Protein AF-A0A6N9TP23-F1 (afdb_monomer_lite)

Foldseek 3Di:
DLCPFPFWPDWAFDPPPVDTDIDTDGDVPDPSVVSVVVVCVVVVHDDDDDDPPCDPVNVVVVVVVVVVVVVVVVPPPPDDD

Sequence (81 aa):
ALRGLPGVRAVVPVEGAGVPAFRVEGADGAALAAAVGDLAAARGWRVRELAPDASLEAAFIRLLRRHRAERTGGDEVRHAA

Radius of gyration: 19.29 Å; chains: 1; bounding box: 31×48×49 Å

pLDDT: mean 78.36, std 13.91, range [41.75, 94.44]

Structure (mmCIF, N/CA/C/O backbone):
data_AF-A0A6N9TP23-F1
#
_entry.id   AF-A0A6N9TP23-F1
#
loop_
_atom_site.group_PDB
_atom_site.id
_atom_site.type_symbol
_atom_site.label_atom_id
_atom_site.label_alt_id
_atom_site.label_comp_id
_atom_site.label_asym_id
_atom_site.label_entity_id
_atom_site.label_seq_id
_atom_site.pdbx_PDB_ins_code
_atom_site.Cartn_x
_atom_site.Cartn_y
_atom_site.Cartn_z
_atom_site.occupancy
_atom_site.B_iso_or_equiv
_atom_site.auth_seq_id
_atom_site.auth_comp_id
_atom_site.auth_asym_id
_atom_site.auth_atom_id
_atom_site.pdbx_PDB_model_num
ATOM 1 N N . ALA A 1 1 ? -7.686 -4.255 6.914 1.00 86.38 1 ALA A N 1
ATOM 2 C CA . ALA A 1 1 ? -7.956 -3.592 5.621 1.00 86.38 1 ALA A CA 1
ATOM 3 C C . ALA A 1 1 ? -6.754 -3.738 4.691 1.00 86.38 1 ALA A C 1
ATOM 5 O O . ALA A 1 1 ? -6.824 -4.586 3.822 1.00 86.38 1 ALA A O 1
ATOM 6 N N . LEU A 1 2 ? -5.629 -3.051 4.937 1.00 89.12 2 LEU A N 1
ATOM 7 C CA . LEU A 1 2 ? -4.423 -3.144 4.089 1.00 89.12 2 LEU A CA 1
ATOM 8 C C . LEU A 1 2 ? -3.873 -4.574 3.926 1.00 89.12 2 LEU A C 1
ATOM 10 O O . LEU A 1 2 ? -3.606 -4.994 2.811 1.00 89.12 2 LEU A O 1
ATOM 14 N N . ARG A 1 3 ? -3.793 -5.360 5.013 1.00 92.69 3 ARG A N 1
ATOM 15 C CA . ARG A 1 3 ? -3.354 -6.775 4.968 1.00 92.69 3 ARG A CA 1
ATOM 16 C C . ARG A 1 3 ? -4.238 -7.695 4.113 1.00 92.69 3 ARG A C 1
ATOM 18 O O . ARG A 1 3 ? -3.829 -8.806 3.824 1.00 92.69 3 ARG A O 1
ATOM 25 N N . GLY A 1 4 ? -5.455 -7.266 3.779 1.00 91.19 4 GLY A N 1
ATOM 26 C CA . GLY A 1 4 ? -6.385 -8.041 2.956 1.00 91.19 4 GLY A CA 1
ATOM 27 C C . GLY A 1 4 ? -6.313 -7.702 1.469 1.00 91.19 4 GLY A C 1
ATOM 28 O O . GLY A 1 4 ? -7.069 -8.279 0.696 1.00 91.19 4 GLY A O 1
ATOM 29 N N . LEU A 1 5 ? -5.462 -6.753 1.064 1.00 91.38 5 LEU A N 1
ATOM 30 C CA . LEU A 1 5 ? -5.295 -6.417 -0.345 1.00 91.38 5 LEU A CA 1
ATOM 31 C C . LEU A 1 5 ? -4.524 -7.537 -1.068 1.00 91.38 5 LEU A C 1
ATOM 33 O O . LEU A 1 5 ? -3.514 -8.015 -0.539 1.00 91.38 5 LEU A O 1
ATOM 37 N N . PRO A 1 6 ? -4.961 -7.946 -2.273 1.00 90.12 6 PRO A N 1
ATOM 38 C CA . PRO A 1 6 ? -4.257 -8.945 -3.066 1.00 90.12 6 PRO A CA 1
ATOM 39 C C . PRO A 1 6 ? -2.788 -8.574 -3.278 1.00 90.12 6 PRO A C 1
ATOM 41 O O . PRO A 1 6 ? -2.461 -7.448 -3.650 1.00 90.12 6 PRO A O 1
ATOM 44 N N . GLY A 1 7 ? -1.900 -9.537 -3.036 1.00 90.06 7 GLY A N 1
ATOM 45 C CA . GLY A 1 7 ? -0.465 -9.356 -3.231 1.00 90.06 7 GLY A CA 1
ATOM 46 C C . GLY A 1 7 ? 0.258 -8.604 -2.112 1.00 90.06 7 GLY A C 1
ATOM 47 O O . GLY A 1 7 ? 1.461 -8.419 -2.238 1.00 90.06 7 GLY A O 1
ATOM 48 N N . VAL A 1 8 ? -0.397 -8.202 -1.015 1.00 93.69 8 VAL A N 1
ATOM 49 C CA . VAL A 1 8 ? 0.308 -7.651 0.159 1.00 93.69 8 VAL A CA 1
ATOM 50 C C . VAL A 1 8 ? 1.015 -8.767 0.930 1.00 93.69 8 VAL A C 1
ATOM 52 O O . VAL A 1 8 ? 0.380 -9.708 1.398 1.00 93.69 8 VAL A O 1
ATOM 55 N N . ARG A 1 9 ? 2.336 -8.636 1.094 1.00 94.44 9 ARG A N 1
ATOM 56 C CA . ARG A 1 9 ? 3.183 -9.520 1.912 1.00 94.44 9 ARG A CA 1
ATOM 57 C C . ARG A 1 9 ? 3.335 -8.995 3.339 1.00 94.44 9 ARG A C 1
ATOM 59 O O . ARG A 1 9 ? 3.257 -9.775 4.284 1.00 94.44 9 ARG A O 1
ATOM 66 N N . ALA A 1 10 ? 3.516 -7.684 3.509 1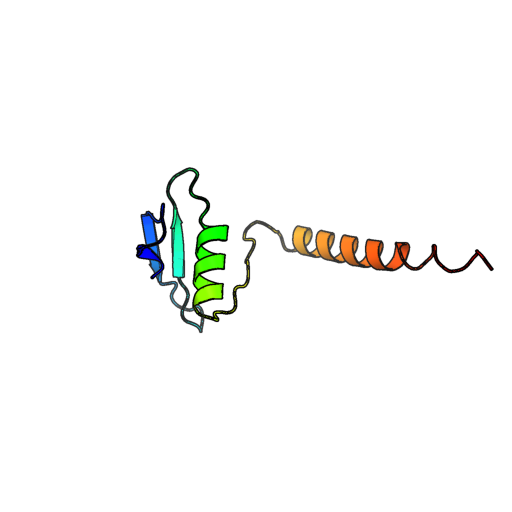.00 92.56 10 ALA A N 1
ATOM 67 C CA . ALA A 1 10 ? 3.692 -7.082 4.828 1.00 92.56 10 ALA A CA 1
ATOM 68 C C . ALA A 1 10 ? 3.040 -5.700 4.939 1.00 92.56 10 ALA A C 1
ATOM 70 O O . ALA A 1 10 ? 2.920 -4.954 3.969 1.00 92.56 10 ALA A O 1
ATOM 71 N N . VAL A 1 11 ? 2.625 -5.362 6.162 1.00 93.62 11 VAL A N 1
ATOM 72 C CA . VAL A 1 11 ? 2.178 -4.019 6.547 1.00 93.62 11 VAL A CA 1
ATOM 73 C C . VAL A 1 11 ? 2.852 -3.681 7.866 1.00 93.62 11 VAL A C 1
ATOM 75 O O . VAL A 1 11 ? 2.515 -4.272 8.897 1.00 93.62 11 VAL A O 1
ATOM 78 N N . VAL A 1 12 ? 3.799 -2.751 7.818 1.00 93.88 12 VAL A N 1
ATOM 79 C CA . VAL A 1 12 ? 4.651 -2.371 8.947 1.00 93.88 12 VAL A CA 1
ATOM 80 C C . VAL A 1 12 ? 4.307 -0.939 9.359 1.00 93.88 12 VAL A C 1
ATOM 82 O O . VAL A 1 12 ? 4.311 -0.058 8.497 1.00 93.88 12 VAL A O 1
ATOM 85 N N . PRO A 1 13 ? 3.968 -0.675 10.632 1.00 91.00 13 PRO A N 1
ATOM 86 C CA . PRO A 1 13 ? 3.771 0.691 11.102 1.00 91.00 13 PRO A CA 1
ATOM 87 C C . PRO A 1 13 ? 5.080 1.486 11.008 1.00 91.00 13 PRO A C 1
ATOM 89 O O . PRO A 1 13 ? 6.165 0.949 11.225 1.00 91.00 13 PRO A O 1
ATOM 92 N N . VAL A 1 14 ? 4.972 2.765 10.661 1.00 88.12 14 VAL A N 1
ATOM 93 C CA . VAL A 1 14 ? 6.100 3.698 10.616 1.00 88.12 14 VAL A CA 1
ATOM 94 C C . VAL A 1 14 ? 6.010 4.608 11.833 1.00 88.12 14 VAL A C 1
ATOM 96 O O . VAL A 1 14 ? 5.125 5.460 11.922 1.00 88.12 14 VAL A O 1
ATOM 99 N N . GLU A 1 15 ? 6.941 4.420 12.762 1.00 90.69 15 GLU A N 1
ATOM 100 C CA . GLU A 1 15 ? 7.057 5.247 13.961 1.00 90.69 15 GLU A CA 1
ATOM 101 C C . GLU A 1 15 ? 7.580 6.653 13.630 1.00 90.69 15 GLU A C 1
ATOM 103 O O . GLU A 1 15 ? 8.310 6.858 12.660 1.00 90.69 15 GLU A O 1
ATOM 108 N N . GLY A 1 16 ? 7.205 7.640 14.448 1.00 85.00 16 GLY A N 1
ATOM 109 C CA . GLY A 1 16 ? 7.724 9.011 14.338 1.00 85.00 16 GLY A CA 1
ATOM 110 C C . GLY A 1 16 ? 7.162 9.851 13.182 1.00 85.00 16 GLY A C 1
ATOM 111 O O . GLY A 1 16 ? 7.599 10.982 12.991 1.00 85.00 16 GLY A O 1
ATOM 112 N N . ALA A 1 17 ? 6.169 9.359 12.434 1.00 76.69 17 ALA A N 1
ATOM 113 C CA . ALA A 1 17 ? 5.570 10.087 11.309 1.00 76.69 17 ALA A CA 1
ATOM 114 C C . ALA A 1 17 ? 4.625 11.241 11.719 1.00 76.69 17 ALA A C 1
ATOM 116 O O . ALA A 1 17 ? 4.118 11.954 10.855 1.00 76.69 17 ALA A O 1
ATOM 117 N N . GLY A 1 18 ? 4.328 11.409 13.015 1.00 83.38 18 GLY A N 1
ATOM 118 C CA . GLY A 1 18 ? 3.377 12.410 13.532 1.00 83.38 18 GLY A CA 1
ATOM 119 C C . GLY A 1 18 ? 1.902 12.140 13.188 1.00 83.38 18 GLY A C 1
ATOM 120 O O . GLY A 1 18 ? 1.012 12.801 13.714 1.00 83.38 18 GLY A O 1
ATOM 121 N N . VAL A 1 19 ? 1.640 11.145 12.339 1.00 80.50 19 VAL A N 1
ATOM 122 C CA . VAL A 1 19 ? 0.326 10.624 11.945 1.00 80.50 19 VAL A CA 1
ATOM 123 C C . VAL A 1 19 ? 0.420 9.101 11.780 1.00 80.50 19 VAL A C 1
ATOM 125 O O . VAL A 1 19 ? 1.521 8.598 11.544 1.00 80.50 19 VAL A O 1
ATOM 128 N N . PRO A 1 20 ? -0.692 8.344 11.861 1.00 85.25 20 PRO A N 1
ATOM 129 C CA . PRO A 1 20 ? -0.675 6.912 11.570 1.00 85.25 20 PRO A CA 1
ATOM 130 C C . PRO A 1 20 ? -0.155 6.643 10.153 1.00 85.25 20 PRO A C 1
ATOM 132 O O . PRO A 1 20 ? -0.800 7.001 9.166 1.00 85.25 20 PRO A O 1
ATOM 135 N N . ALA A 1 21 ? 1.013 6.013 10.056 1.00 86.50 21 ALA A N 1
ATOM 136 C CA . ALA A 1 21 ? 1.687 5.723 8.799 1.00 86.50 21 ALA A CA 1
ATOM 137 C C . ALA A 1 21 ? 2.065 4.243 8.728 1.00 86.50 21 ALA A C 1
ATOM 139 O O . ALA A 1 21 ? 2.426 3.625 9.730 1.00 86.50 21 ALA A O 1
ATOM 140 N N . PHE A 1 22 ? 1.976 3.671 7.529 1.00 87.69 22 PHE A N 1
ATOM 141 C CA . PHE A 1 22 ? 2.24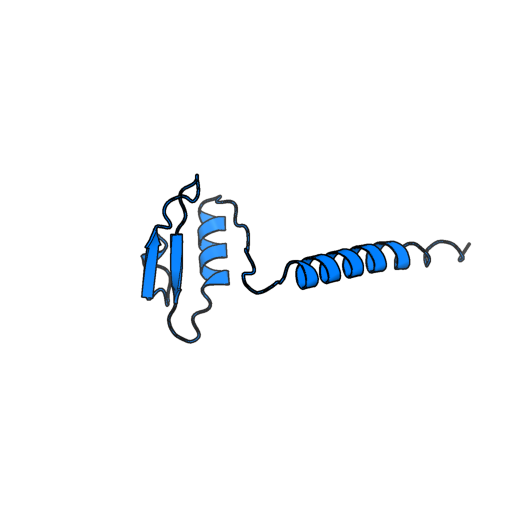6 2.258 7.292 1.00 87.69 22 PHE A CA 1
ATOM 142 C C . PHE A 1 22 ? 3.064 2.099 6.014 1.00 87.69 22 PHE A C 1
ATOM 144 O O . PHE A 1 22 ? 2.705 2.648 4.972 1.00 87.69 22 PHE A O 1
ATOM 151 N N . ARG A 1 23 ? 4.133 1.306 6.078 1.00 88.25 23 ARG A N 1
ATOM 152 C CA . ARG A 1 23 ? 4.806 0.758 4.904 1.00 88.25 23 ARG A CA 1
ATOM 153 C C . ARG A 1 23 ? 4.072 -0.509 4.483 1.00 88.25 23 ARG A C 1
ATOM 155 O O . ARG A 1 23 ? 3.828 -1.385 5.311 1.00 88.25 23 ARG A O 1
ATOM 162 N N . VAL A 1 24 ? 3.721 -0.596 3.206 1.00 89.81 24 VAL A N 1
ATOM 163 C CA . VAL A 1 24 ? 3.079 -1.772 2.612 1.00 89.81 24 VAL A CA 1
ATOM 164 C C . VAL A 1 24 ? 4.056 -2.392 1.625 1.00 89.81 24 VAL A C 1
ATOM 166 O O . VAL A 1 24 ? 4.555 -1.700 0.743 1.00 89.81 24 VAL A O 1
ATOM 169 N N . GLU A 1 25 ? 4.324 -3.683 1.780 1.00 90.44 25 GLU A N 1
ATOM 170 C CA . GLU A 1 25 ? 5.216 -4.441 0.904 1.00 90.44 25 GLU A CA 1
ATOM 171 C C . GLU A 1 25 ? 4.413 -5.476 0.130 1.00 90.44 25 GLU A C 1
ATOM 173 O O . GLU A 1 25 ? 3.556 -6.169 0.690 1.00 90.44 25 GLU A O 1
ATOM 178 N N . GLY A 1 26 ? 4.678 -5.553 -1.171 1.00 90.06 26 GLY A N 1
ATOM 179 C CA . GLY A 1 26 ? 3.954 -6.402 -2.106 1.00 90.06 26 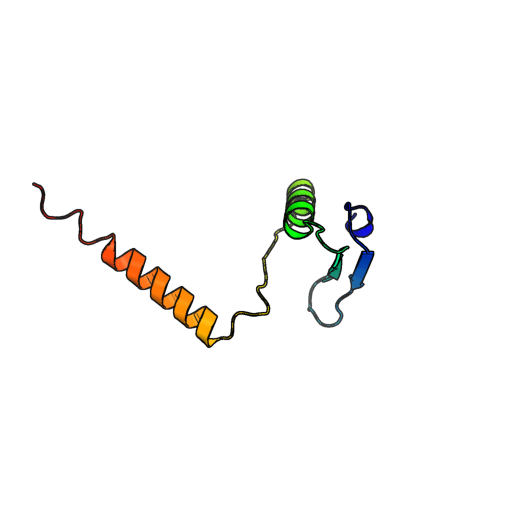GLY A CA 1
ATOM 180 C C . GLY A 1 26 ? 4.759 -7.609 -2.542 1.00 90.06 26 GLY A C 1
ATOM 181 O O . GLY A 1 26 ? 5.976 -7.667 -2.376 1.00 90.06 26 GLY A O 1
ATOM 182 N N . ALA A 1 27 ? 4.064 -8.574 -3.127 1.00 90.19 27 ALA A N 1
ATOM 183 C CA . ALA A 1 27 ? 4.695 -9.598 -3.928 1.00 90.19 27 ALA A CA 1
ATOM 184 C C . ALA A 1 27 ? 5.233 -9.034 -5.244 1.00 90.19 27 ALA A C 1
ATOM 186 O O . ALA A 1 27 ? 4.793 -7.980 -5.703 1.00 90.19 27 ALA A O 1
ATOM 187 N N . ASP A 1 28 ? 6.185 -9.741 -5.848 1.00 83.06 28 ASP A N 1
ATOM 188 C CA . ASP A 1 28 ? 6.765 -9.338 -7.127 1.00 83.06 28 ASP A CA 1
ATOM 189 C C . ASP A 1 28 ? 5.661 -9.228 -8.188 1.00 83.06 28 ASP A C 1
ATOM 191 O O . ASP A 1 28 ? 4.858 -10.145 -8.365 1.00 83.06 28 ASP A O 1
ATOM 195 N N . GLY A 1 29 ? 5.578 -8.066 -8.841 1.00 78.75 29 GLY A N 1
ATOM 196 C CA . GLY A 1 29 ? 4.521 -7.748 -9.808 1.00 78.75 29 GLY A CA 1
ATOM 197 C C . GLY A 1 29 ? 3.175 -7.317 -9.206 1.00 78.75 29 GLY A C 1
ATOM 198 O O . GLY A 1 29 ? 2.231 -7.084 -9.958 1.00 78.75 29 GLY A O 1
ATOM 199 N N . ALA A 1 30 ? 3.048 -7.177 -7.881 1.00 83.62 30 ALA A N 1
ATOM 200 C CA . ALA A 1 30 ? 1.809 -6.708 -7.263 1.00 83.62 30 ALA A CA 1
ATOM 201 C C . ALA A 1 30 ? 1.552 -5.219 -7.561 1.00 83.62 30 ALA A C 1
ATOM 203 O O . ALA A 1 30 ? 2.349 -4.345 -7.215 1.00 83.62 30 ALA A O 1
ATOM 204 N N . ALA A 1 31 ? 0.385 -4.914 -8.134 1.00 85.88 31 ALA A N 1
ATOM 205 C CA . ALA A 1 31 ? -0.067 -3.551 -8.418 1.00 85.88 31 ALA A CA 1
ATOM 206 C C . ALA A 1 31 ? -0.614 -2.842 -7.159 1.00 85.88 31 ALA A C 1
ATOM 208 O O . ALA A 1 31 ? -1.773 -2.428 -7.102 1.00 85.88 31 ALA A O 1
ATOM 209 N N . LEU A 1 32 ? 0.218 -2.711 -6.121 1.00 86.81 32 LEU A N 1
ATOM 210 C CA . LEU A 1 32 ? -0.209 -2.203 -4.812 1.00 86.81 32 LEU A CA 1
ATOM 211 C C . LEU A 1 32 ? -0.720 -0.760 -4.837 1.00 86.81 32 LEU A C 1
ATOM 213 O O . LEU A 1 32 ? -1.649 -0.444 -4.100 1.00 86.81 32 LEU A O 1
ATOM 217 N N . ALA A 1 33 ? -0.136 0.111 -5.664 1.00 84.44 33 ALA A N 1
ATOM 218 C CA . ALA A 1 33 ? -0.510 1.526 -5.708 1.00 84.44 33 ALA A CA 1
ATOM 219 C C . ALA A 1 33 ? -1.995 1.718 -6.061 1.00 84.44 33 ALA A C 1
ATOM 221 O O . ALA A 1 33 ? -2.704 2.443 -5.363 1.00 84.44 33 ALA A O 1
ATOM 222 N N . ALA A 1 34 ? -2.477 1.006 -7.085 1.00 85.81 34 ALA A N 1
ATOM 223 C CA . ALA A 1 34 ? -3.880 1.034 -7.487 1.00 85.81 34 ALA A CA 1
ATOM 224 C C . ALA A 1 34 ? -4.788 0.486 -6.374 1.00 85.81 34 ALA A C 1
ATOM 226 O O . ALA A 1 34 ? -5.706 1.171 -5.935 1.00 85.81 34 ALA A O 1
ATOM 227 N N . ALA A 1 35 ? -4.463 -0.691 -5.829 1.00 89.44 35 ALA A N 1
ATOM 228 C CA . ALA A 1 35 ? -5.260 -1.329 -4.779 1.00 89.44 35 ALA A CA 1
ATOM 229 C C . ALA A 1 35 ? -5.349 -0.492 -3.485 1.00 89.44 35 ALA A C 1
ATOM 231 O O . ALA A 1 35 ? -6.389 -0.456 -2.823 1.00 89.44 35 ALA A O 1
ATOM 232 N N . VAL A 1 36 ? -4.266 0.197 -3.110 1.00 89.19 36 VAL A N 1
ATOM 233 C CA . VAL A 1 36 ? -4.257 1.135 -1.977 1.00 89.19 36 VAL A CA 1
ATOM 234 C C . VAL A 1 36 ? -5.096 2.374 -2.292 1.00 89.19 36 VAL A C 1
ATO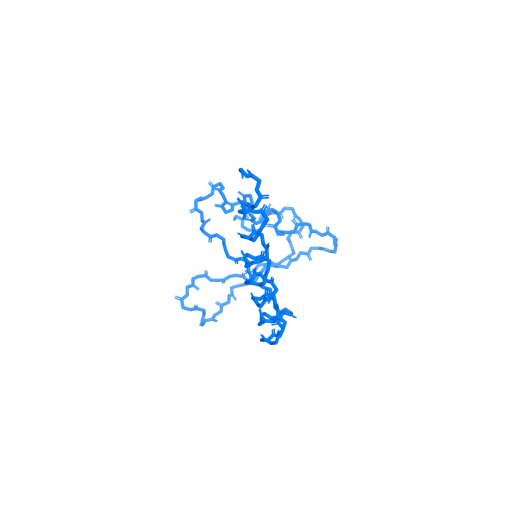M 236 O O . VAL A 1 36 ? -5.831 2.833 -1.416 1.00 89.19 36 VAL A O 1
ATOM 239 N N . GLY A 1 37 ? -5.024 2.887 -3.524 1.00 88.25 37 GLY A N 1
ATOM 240 C CA . GLY A 1 37 ? -5.861 3.986 -4.004 1.00 88.25 37 GLY A CA 1
ATOM 241 C C . GLY A 1 37 ? -7.354 3.667 -3.909 1.00 88.25 37 GLY A C 1
ATOM 242 O O . GLY A 1 37 ? -8.101 4.432 -3.299 1.00 88.25 37 GLY A O 1
ATOM 243 N N . ASP A 1 38 ? -7.768 2.503 -4.411 1.00 90.25 38 ASP A N 1
ATOM 244 C CA . ASP A 1 38 ? -9.162 2.045 -4.373 1.00 90.25 38 ASP A CA 1
ATOM 245 C C . ASP A 1 38 ? -9.667 1.883 -2.934 1.00 90.25 38 ASP A C 1
ATOM 247 O O . ASP A 1 38 ? -10.755 2.348 -2.580 1.00 90.25 38 ASP A O 1
ATOM 251 N N . LEU A 1 39 ? -8.852 1.273 -2.064 1.00 91.62 39 LEU A N 1
ATOM 252 C CA . LEU A 1 39 ? -9.187 1.125 -0.650 1.00 91.62 39 LEU A CA 1
ATOM 253 C C . LEU A 1 39 ? -9.344 2.483 0.039 1.00 91.62 39 LEU A C 1
ATOM 255 O O . LEU A 1 39 ? -10.254 2.664 0.849 1.00 91.62 39 LEU A O 1
ATOM 259 N N . ALA A 1 40 ? -8.452 3.426 -0.250 1.00 90.62 40 ALA A N 1
ATOM 260 C CA . ALA A 1 40 ? -8.512 4.755 0.329 1.00 90.62 40 ALA A CA 1
ATOM 261 C C . ALA A 1 40 ? -9.747 5.524 -0.151 1.00 90.62 40 ALA A C 1
ATOM 263 O O . ALA A 1 40 ? -10.441 6.112 0.679 1.00 90.62 40 ALA A O 1
ATOM 264 N N . ALA A 1 41 ? -10.078 5.449 -1.443 1.00 89.88 41 ALA A N 1
ATOM 265 C CA . ALA A 1 41 ? -11.290 6.041 -1.999 1.00 89.88 41 ALA A CA 1
ATOM 266 C C . ALA A 1 41 ? -12.550 5.477 -1.322 1.00 89.88 41 ALA A C 1
ATOM 268 O O . ALA A 1 41 ? -13.378 6.243 -0.828 1.00 89.88 41 ALA A O 1
ATOM 269 N N . ALA A 1 42 ? -12.646 4.150 -1.181 1.00 92.75 42 ALA A N 1
ATOM 270 C CA . ALA A 1 42 ? -13.764 3.483 -0.508 1.00 92.75 42 ALA A CA 1
ATOM 271 C C . ALA A 1 42 ? -13.900 3.857 0.982 1.00 92.75 42 ALA A C 1
ATOM 273 O O . ALA A 1 42 ? -14.969 3.707 1.573 1.00 92.75 42 ALA A O 1
ATOM 274 N N . ARG A 1 43 ? -12.817 4.327 1.611 1.00 91.50 43 ARG A N 1
ATOM 275 C CA . ARG A 1 43 ? -12.776 4.737 3.023 1.00 91.50 43 ARG A CA 1
ATOM 276 C C . ARG A 1 43 ? -12.811 6.252 3.225 1.00 91.50 43 ARG A C 1
ATOM 278 O O . ARG A 1 43 ? -12.782 6.694 4.371 1.00 91.50 43 ARG A O 1
ATOM 285 N N . GLY A 1 44 ? -12.847 7.041 2.150 1.00 90.94 44 GLY A N 1
ATOM 286 C CA . GLY A 1 44 ? -12.741 8.500 2.219 1.00 90.94 44 GLY A CA 1
ATOM 287 C C . GLY A 1 44 ? -11.386 8.995 2.743 1.00 90.94 44 GLY A C 1
ATOM 288 O O . GLY A 1 44 ? -11.297 10.092 3.294 1.00 90.94 44 GLY A O 1
ATOM 289 N N . TRP A 1 45 ? -10.326 8.193 2.622 1.00 88.94 45 TRP A N 1
ATOM 290 C CA . TRP A 1 45 ? -8.979 8.573 3.041 1.00 88.94 45 TRP A CA 1
ATOM 291 C C . TRP A 1 45 ? -8.301 9.441 1.981 1.00 88.94 45 TRP A C 1
ATOM 293 O O . TRP A 1 45 ? -8.371 9.163 0.785 1.00 88.94 45 TRP A O 1
ATOM 303 N N . ARG A 1 46 ? -7.586 10.481 2.422 1.00 80.81 46 ARG A N 1
ATOM 304 C CA . ARG A 1 46 ? -6.745 11.288 1.530 1.00 80.81 46 ARG A CA 1
ATOM 305 C C . ARG A 1 46 ? -5.441 10.546 1.252 1.00 80.81 46 ARG A C 1
ATOM 307 O O . ARG A 1 46 ? -4.685 10.270 2.180 1.00 80.81 46 ARG A O 1
ATOM 314 N N . VAL A 1 47 ? -5.170 10.259 -0.019 1.00 76.00 47 VAL A N 1
ATOM 315 C CA . VAL A 1 47 ? -3.917 9.634 -0.465 1.00 76.00 47 VAL A CA 1
ATOM 316 C C . VAL A 1 47 ? -2.961 10.708 -0.958 1.00 76.00 47 VAL A C 1
ATOM 318 O O . VAL A 1 47 ? -3.344 11.588 -1.727 1.00 76.00 47 VAL A O 1
ATOM 321 N N . ARG A 1 48 ? -1.702 10.616 -0.534 1.00 72.81 48 ARG A N 1
ATOM 322 C CA . ARG A 1 48 ? -0.597 11.377 -1.110 1.00 72.81 48 ARG A CA 1
ATOM 323 C C . ARG A 1 48 ? 0.479 10.395 -1.537 1.00 72.81 48 ARG A C 1
ATOM 325 O O . ARG A 1 48 ? 1.034 9.692 -0.698 1.00 72.81 48 ARG A O 1
ATOM 332 N N . GLU A 1 49 ? 0.771 10.367 -2.828 1.00 69.69 49 GLU A N 1
ATOM 333 C CA . GLU A 1 49 ? 1.898 9.604 -3.349 1.00 69.69 49 GLU A CA 1
ATOM 334 C C . GLU A 1 49 ? 3.206 10.317 -2.978 1.00 69.69 49 GLU A C 1
ATOM 336 O O . GLU A 1 49 ? 3.379 11.513 -3.234 1.00 69.69 49 GLU A O 1
ATOM 341 N N . LEU A 1 50 ? 4.110 9.591 -2.322 1.00 66.88 50 LEU A N 1
ATOM 342 C CA . LEU A 1 50 ? 5.466 10.041 -2.032 1.00 66.88 50 LEU A CA 1
ATOM 343 C C . LEU A 1 50 ? 6.400 9.280 -2.970 1.00 66.88 50 LEU A C 1
ATOM 345 O O . LEU A 1 50 ? 6.505 8.064 -2.8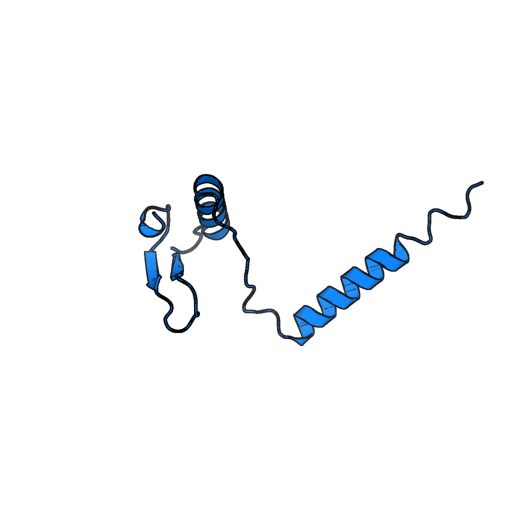63 1.00 66.88 50 LEU A O 1
ATOM 349 N N . ALA A 1 51 ? 7.054 9.986 -3.892 1.00 62.94 51 ALA A N 1
ATOM 350 C CA . ALA A 1 51 ? 8.056 9.401 -4.776 1.00 62.94 51 ALA A CA 1
ATOM 351 C C . ALA A 1 51 ? 9.428 9.446 -4.074 1.00 62.94 51 ALA A C 1
ATOM 353 O O . ALA A 1 51 ? 9.975 10.543 -3.936 1.00 62.94 51 ALA A O 1
ATOM 354 N N . PRO A 1 52 ? 9.983 8.309 -3.612 1.00 54.72 52 PRO A N 1
ATOM 355 C CA . PRO A 1 52 ? 11.233 8.292 -2.848 1.00 54.72 52 PRO A CA 1
ATOM 356 C C . PRO A 1 52 ? 12.469 8.640 -3.696 1.00 54.72 52 PRO A C 1
ATOM 358 O O . PRO A 1 52 ? 13.454 9.126 -3.150 1.00 54.72 52 PRO A O 1
ATOM 361 N N . ASP A 1 53 ? 12.395 8.474 -5.021 1.00 54.88 53 ASP A N 1
ATOM 362 C CA . ASP A 1 53 ? 13.564 8.560 -5.915 1.00 54.88 53 ASP A CA 1
ATOM 363 C C . ASP A 1 53 ? 13.682 9.889 -6.674 1.00 54.88 53 ASP A C 1
ATOM 365 O O . ASP A 1 53 ? 14.539 10.059 -7.544 1.00 54.88 53 ASP A O 1
ATOM 369 N N . ALA A 1 54 ? 12.824 10.865 -6.375 1.00 56.81 54 ALA A N 1
ATOM 370 C CA . ALA A 1 54 ? 13.041 12.212 -6.871 1.00 56.81 54 ALA A CA 1
ATOM 371 C C . ALA A 1 54 ? 14.043 12.894 -5.940 1.00 56.81 54 ALA A C 1
ATOM 373 O O . ALA A 1 54 ? 13.671 13.385 -4.873 1.00 56.81 54 ALA A O 1
ATOM 374 N N . SER A 1 55 ? 15.313 12.961 -6.353 1.00 71.25 55 SER A N 1
ATOM 375 C CA . SER A 1 55 ? 16.237 13.923 -5.754 1.00 71.25 55 SER A CA 1
ATOM 376 C C . SER A 1 55 ? 15.565 15.303 -5.707 1.00 71.25 55 SER A C 1
ATOM 378 O O . SER A 1 55 ? 14.710 15.620 -6.542 1.00 71.25 55 SER A O 1
ATOM 380 N N . LEU A 1 56 ? 15.940 16.146 -4.741 1.00 72.25 56 LEU A N 1
ATOM 381 C CA . LEU A 1 56 ? 15.434 17.523 -4.681 1.00 72.25 56 LEU A CA 1
ATOM 382 C C . LEU A 1 56 ? 15.594 18.222 -6.046 1.00 72.25 56 LEU A C 1
ATOM 384 O O . LEU A 1 56 ? 14.701 18.931 -6.502 1.00 72.25 56 LEU A O 1
ATOM 388 N N . GLU A 1 57 ? 16.701 17.935 -6.730 1.00 76.69 57 GLU A N 1
ATOM 389 C CA . GLU A 1 57 ? 16.981 18.361 -8.097 1.00 76.69 57 GLU A CA 1
ATOM 390 C C . GLU A 1 57 ? 15.950 17.831 -9.108 1.00 76.69 57 GLU A C 1
ATOM 392 O O . GLU A 1 57 ? 15.397 18.612 -9.878 1.00 76.69 57 GLU A O 1
ATOM 397 N N . ALA A 1 58 ? 15.610 16.540 -9.087 1.00 72.00 58 ALA A N 1
ATOM 398 C CA . ALA A 1 58 ? 14.580 15.975 -9.958 1.00 72.00 58 ALA A CA 1
ATOM 399 C C . ALA A 1 58 ? 13.193 16.588 -9.690 1.00 72.00 58 ALA A C 1
ATOM 401 O O . ALA A 1 58 ? 12.440 16.856 -10.633 1.00 72.00 58 ALA A O 1
ATOM 402 N N . ALA A 1 59 ? 12.861 16.858 -8.424 1.00 72.00 59 ALA A N 1
ATOM 403 C CA . ALA A 1 59 ? 11.638 17.566 -8.054 1.00 72.00 59 ALA A CA 1
ATOM 404 C C . ALA A 1 59 ? 11.641 19.012 -8.588 1.00 72.00 59 ALA A C 1
ATOM 406 O O . ALA A 1 59 ? 10.651 19.460 -9.172 1.00 72.00 59 ALA A O 1
ATOM 407 N N . PHE A 1 60 ? 12.771 19.713 -8.473 1.00 79.12 60 PHE A N 1
ATOM 408 C CA . PHE A 1 60 ? 12.946 21.074 -8.976 1.00 79.12 60 PHE A CA 1
ATOM 409 C C . PHE A 1 60 ? 12.870 21.144 -10.509 1.00 79.12 60 PHE A C 1
ATOM 411 O O . PHE A 1 60 ? 12.151 21.978 -11.060 1.00 79.12 60 PHE A O 1
ATOM 418 N N . ILE A 1 61 ? 13.518 20.214 -11.217 1.00 80.25 61 ILE A N 1
ATOM 419 C CA . ILE A 1 61 ? 13.450 20.099 -12.680 1.00 80.25 61 ILE A CA 1
ATOM 420 C C . ILE A 1 61 ? 12.005 19.868 -13.139 1.00 80.25 61 ILE A C 1
ATOM 422 O O . ILE A 1 61 ? 11.562 20.499 -14.101 1.00 80.25 61 ILE A O 1
ATOM 426 N N . ARG A 1 62 ? 11.239 19.002 -12.460 1.00 77.81 62 ARG A N 1
ATOM 427 C CA . ARG A 1 62 ? 9.815 18.787 -12.777 1.00 77.81 62 ARG A CA 1
ATOM 428 C C . ARG A 1 62 ? 8.990 20.061 -12.582 1.00 77.81 62 ARG A C 1
ATOM 430 O O . ARG A 1 62 ? 8.177 20.381 -13.450 1.00 77.81 62 ARG A O 1
ATOM 437 N N . LEU A 1 63 ? 9.225 20.807 -11.502 1.00 80.62 63 LEU A N 1
ATOM 438 C CA . LEU A 1 63 ? 8.536 22.073 -11.238 1.00 80.62 63 LEU A CA 1
ATOM 439 C C . LEU A 1 63 ? 8.834 23.121 -12.323 1.00 80.62 63 LEU A C 1
ATOM 441 O O . LEU A 1 63 ? 7.911 23.730 -12.864 1.00 80.62 63 LEU A O 1
ATOM 445 N N . LEU A 1 64 ? 10.107 23.282 -12.698 1.00 80.25 64 LEU A N 1
ATOM 446 C CA . LEU A 1 64 ? 10.514 24.204 -13.761 1.00 80.25 64 LEU A CA 1
ATOM 447 C C . LEU A 1 64 ? 9.909 23.827 -15.118 1.00 80.25 64 LEU A C 1
ATOM 449 O O . LEU A 1 64 ? 9.460 24.705 -15.858 1.00 80.25 64 LEU A O 1
ATOM 453 N N . ARG A 1 65 ? 9.867 22.528 -15.446 1.00 75.94 65 ARG A N 1
ATOM 454 C CA . ARG A 1 65 ? 9.243 22.029 -16.682 1.00 75.94 65 ARG A CA 1
ATOM 455 C C . ARG A 1 65 ? 7.749 22.342 -16.723 1.00 75.94 65 ARG A C 1
ATOM 457 O O . ARG A 1 65 ? 7.273 22.824 -17.747 1.00 75.94 65 ARG A O 1
ATOM 464 N N . ARG A 1 66 ? 7.034 22.145 -15.610 1.00 74.25 66 ARG A N 1
ATOM 465 C CA . ARG A 1 66 ? 5.612 22.494 -15.486 1.00 74.25 66 ARG A CA 1
ATOM 466 C C . ARG A 1 66 ? 5.369 23.996 -15.675 1.00 74.25 66 ARG A C 1
ATOM 468 O O . ARG A 1 66 ? 4.556 24.370 -16.511 1.00 74.25 66 ARG A O 1
ATOM 475 N N . HIS A 1 67 ? 6.134 24.850 -14.995 1.00 74.75 67 HIS A N 1
ATOM 476 C CA . HIS A 1 67 ? 5.991 26.306 -15.118 1.00 74.75 67 HIS A CA 1
ATOM 477 C C . HIS A 1 67 ? 6.359 26.823 -16.522 1.00 74.75 67 HIS A C 1
ATOM 479 O O . HIS A 1 67 ? 5.826 27.824 -16.999 1.00 74.75 67 HIS A O 1
ATOM 485 N N . ARG A 1 68 ? 7.282 26.153 -17.225 1.00 67.94 68 ARG A N 1
ATOM 486 C CA . ARG A 1 68 ? 7.586 26.474 -18.625 1.00 67.94 68 ARG A CA 1
ATOM 487 C C . ARG A 1 68 ? 6.438 26.070 -19.549 1.00 67.94 68 ARG A C 1
ATOM 489 O O . ARG A 1 68 ? 6.057 26.878 -20.388 1.00 67.94 68 ARG A O 1
ATOM 496 N N . ALA A 1 69 ? 5.863 24.882 -19.377 1.00 66.31 69 ALA A N 1
ATOM 497 C CA . ALA A 1 69 ? 4.709 24.441 -20.161 1.00 66.31 69 ALA A CA 1
ATOM 498 C C . ALA A 1 69 ? 3.503 25.386 -19.988 1.00 66.31 69 ALA A C 1
ATOM 500 O O . ALA A 1 69 ? 2.908 25.800 -20.979 1.00 66.31 69 ALA A O 1
ATOM 501 N N . GLU A 1 70 ? 3.221 25.823 -18.757 1.00 67.00 70 GLU A N 1
ATOM 502 C CA . GLU A 1 70 ? 2.138 26.772 -18.447 1.00 67.00 70 GLU A CA 1
ATOM 503 C C . GLU A 1 70 ? 2.375 28.170 -19.058 1.00 67.00 70 GLU A C 1
ATOM 505 O O . GLU A 1 70 ? 1.427 28.821 -19.488 1.00 67.00 70 GLU A O 1
ATOM 510 N N . ARG A 1 71 ? 3.634 28.621 -19.179 1.00 62.72 71 ARG A N 1
ATOM 511 C CA . ARG A 1 71 ? 3.972 29.894 -19.848 1.00 62.72 71 ARG A CA 1
ATOM 512 C C . ARG A 1 71 ? 3.997 29.824 -21.372 1.00 62.72 71 ARG A C 1
ATOM 514 O O . ARG A 1 71 ? 3.786 30.846 -22.008 1.00 62.72 71 ARG A O 1
ATOM 521 N N . THR A 1 72 ? 4.265 28.656 -21.952 1.00 59.50 72 THR A N 1
ATOM 522 C CA . THR A 1 72 ? 4.330 28.500 -23.417 1.00 59.50 72 THR A CA 1
ATOM 523 C C . THR A 1 72 ? 2.942 28.227 -24.009 1.00 59.50 72 THR A C 1
ATOM 525 O O . THR A 1 72 ? 2.650 28.678 -25.106 1.00 59.50 72 THR A O 1
ATOM 528 N N . GLY A 1 73 ? 2.043 27.581 -23.254 1.00 55.47 73 GLY A N 1
ATOM 529 C CA . GLY A 1 73 ? 0.640 27.391 -23.651 1.00 55.47 73 GLY A CA 1
ATOM 530 C C . GLY A 1 73 ? -0.240 28.648 -23.556 1.00 55.47 73 GLY A C 1
ATOM 531 O O . GLY A 1 73 ? -1.398 28.607 -23.959 1.00 55.47 73 GLY A O 1
ATOM 532 N N . GLY A 1 74 ? 0.283 29.757 -23.021 1.00 51.19 74 GLY A N 1
ATOM 533 C CA . GLY A 1 74 ? -0.420 31.043 -22.941 1.00 51.19 74 GLY A CA 1
ATOM 534 C C . GLY A 1 74 ? -0.165 31.994 -24.117 1.00 51.19 74 GLY A C 1
ATOM 535 O O . GLY A 1 74 ? -0.865 32.999 -24.222 1.00 51.19 74 GLY A O 1
ATOM 536 N N . ASP A 1 75 ? 0.809 31.691 -24.984 1.00 54.44 75 ASP A N 1
ATOM 537 C CA . ASP A 1 75 ? 1.252 32.598 -26.058 1.00 54.44 75 ASP A CA 1
ATOM 538 C C . ASP A 1 75 ? 0.594 32.310 -27.421 1.00 54.44 75 ASP A C 1
ATOM 540 O O . ASP A 1 75 ? 0.589 33.166 -28.300 1.00 54.44 75 ASP A O 1
ATOM 544 N N . GLU A 1 76 ? -0.046 31.149 -27.603 1.00 50.94 76 GLU A N 1
ATOM 545 C CA . GLU A 1 76 ? -0.661 30.779 -28.892 1.00 50.94 76 GLU A CA 1
ATOM 546 C C . GLU A 1 76 ? -2.106 31.290 -29.075 1.00 50.94 76 GLU A C 1
ATOM 548 O O . GLU A 1 76 ? -2.677 31.157 -30.154 1.00 50.94 76 GLU A O 1
ATOM 553 N N . VAL A 1 77 ? -2.713 31.929 -28.065 1.00 55.12 77 VAL A N 1
ATOM 554 C CA . VAL A 1 77 ? -4.136 32.347 -28.113 1.00 55.12 77 VAL A CA 1
ATOM 555 C C . VAL A 1 77 ? -4.321 33.843 -28.429 1.00 55.12 77 VAL A C 1
ATOM 557 O O . VAL A 1 77 ? -5.440 34.347 -28.440 1.00 55.12 77 VAL A O 1
ATOM 560 N N . ARG A 1 78 ? -3.254 34.597 -28.725 1.00 54.06 78 ARG A N 1
ATOM 561 C CA . ARG A 1 78 ? -3.363 36.042 -29.011 1.00 54.06 78 ARG A CA 1
ATOM 562 C C . ARG A 1 78 ? -2.665 36.479 -30.295 1.00 54.06 78 ARG A C 1
ATOM 564 O O . ARG A 1 78 ? -1.902 37.424 -30.241 1.00 54.06 78 ARG A O 1
ATOM 571 N N . HIS A 1 79 ? -2.937 35.850 -31.437 1.00 45.75 79 HIS A N 1
ATOM 572 C CA . HIS A 1 79 ? -2.780 36.502 -32.754 1.00 45.75 79 HIS A CA 1
ATOM 573 C C . HIS A 1 79 ? -3.591 35.789 -33.850 1.00 45.75 79 HIS A C 1
ATOM 575 O O . HIS A 1 79 ? -3.089 35.457 -34.918 1.00 45.75 79 HIS A O 1
ATOM 581 N N . ALA A 1 80 ? -4.877 35.565 -33.583 1.00 48.00 80 ALA A N 1
ATOM 582 C CA . 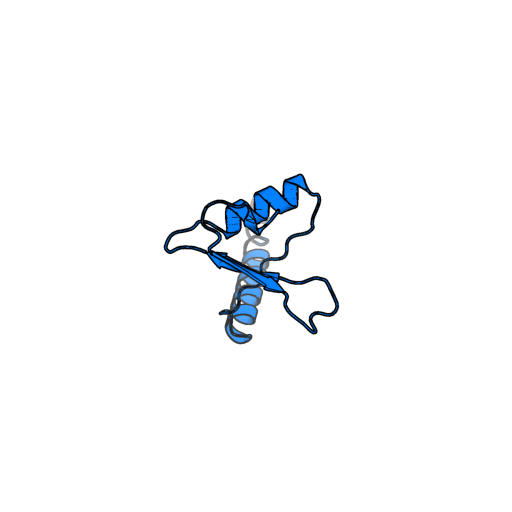ALA A 1 80 ? -5.861 35.253 -34.615 1.00 48.00 80 ALA A CA 1
ATOM 583 C C . ALA A 1 80 ? -7.162 36.001 -34.291 1.00 48.00 80 ALA A C 1
ATOM 585 O O . ALA A 1 80 ? -8.093 35.434 -33.723 1.00 48.00 80 ALA A O 1
ATOM 586 N N . ALA A 1 81 ? -7.173 37.303 -34.572 1.00 41.75 81 ALA A N 1
ATOM 587 C CA . ALA A 1 81 ? -8.365 38.144 -34.631 1.00 41.75 81 ALA A CA 1
ATOM 588 C C . ALA A 1 81 ? -8.138 39.222 -35.691 1.00 41.75 81 ALA A C 1
ATOM 590 O O . ALA A 1 81 ? -7.015 39.780 -35.702 1.00 41.75 81 ALA A O 1
#

Organism: Dissulfurirhabdus thermomarina (NCBI:txid1765737)

Secondary structure (DSSP, 8-state):
-GGGSTTEEEEEE-TTSSS--EEEEE-TT--HHHHHHHHHHHHTPPP----TT--HHHHHHHHHHHHHHHHHTTSTTSS--